Protein AF-A0A852DR73-F1 (afdb_monomer_lite)

InterPro domains:
  IPR011598 Myc-type, basic helix-loop-helix (bHLH) domain [PF00010] (10-60)
  IPR011598 Myc-type, basic helix-loop-helix (bHLH) domain [PS50888] (8-62)
  IPR011598 Myc-type, basic helix-loop-helix (bHLH) domain [SM00353] (14-68)
  IPR036638 Helix-loop-helix DNA-binding domain superfamily [G3DSA:4.10.280.10] (1-69)
  IPR036638 Helix-loop-helix DNA-binding domain superfamily [SSF47459] (7-83)
  IPR050359 Basic helix-loop-helix transcription factors [PTHR19290] (2-101)

Radius of gyration: 29.98 Å; chains: 1; bounding box: 68×48×81 Å

Secondary structure (DSSP, 8-state):
-HHHHHHHHHHHHHHHHHHHHHHHHHHHHHHHHTSTTTT-TTSPPPPHHHHHHHHHHHHHHHHHHHHHHHHHHHHHHHHHHHHHHTS-HHHHHHHHHHHTT------------------PPP-----S--

Sequence (130 aa):
KKSKEQKALRLNINARERRRMHDLNDALDELRAVIPYAHSPSVRKLSKIATLLLAKNYILMQAQALEEMRRLVAYLNQGQAISAASLPSSAAAAAAAAAALHPALGAYEQAAGYPFSAGLPPATSCPEKC

Organism: Passerina amoena (NCBI:txid142471)

pLDDT: mean 77.51, std 22.44, range [37.0, 98.81]

Foldseek 3Di:
DVVVVVVVVVVVVVVVVVVVVVVVVVVLVVLLVPQPPSPDPPHDHDDSVRSVVSSVVVVVVVVVVVVVVVVVVVVVVVVVVVVLVPPPPVVNVVVVVVVVPDDDDDDPDDPPDDPPDDDDDDDDDDDDDD

Structure (mmCIF, N/CA/C/O backbone):
data_AF-A0A852DR73-F1
#
_entry.id   AF-A0A852DR73-F1
#
loop_
_atom_site.group_PDB
_atom_site.id
_atom_site.type_symbol
_atom_site.label_atom_id
_atom_site.label_alt_id
_atom_site.label_comp_id
_atom_site.label_asym_id
_atom_site.label_entity_id
_atom_site.label_seq_id
_atom_site.pdbx_PDB_ins_code
_atom_site.Cartn_x
_atom_site.Cartn_y
_atom_site.Cartn_z
_atom_site.occupancy
_atom_site.B_iso_or_equiv
_atom_site.auth_seq_id
_atom_site.auth_comp_id
_atom_site.auth_asym_id
_atom_site.auth_atom_id
_atom_site.pdbx_PDB_model_num
ATOM 1 N N . LYS A 1 1 ? 27.893 -12.676 -36.051 1.00 63.28 1 LYS A N 1
ATOM 2 C CA . LYS A 1 1 ? 26.681 -13.322 -35.478 1.00 63.28 1 LYS A CA 1
ATOM 3 C C . LYS A 1 1 ? 26.624 -13.184 -33.952 1.00 63.28 1 LYS A C 1
ATOM 5 O O . LYS A 1 1 ? 25.764 -12.442 -33.499 1.00 63.28 1 LYS A O 1
ATOM 10 N N . LYS A 1 2 ? 27.616 -13.692 -33.199 1.00 70.75 2 LYS A N 1
ATOM 11 C CA . LYS A 1 2 ? 27.737 -13.587 -31.721 1.00 70.75 2 LYS A CA 1
ATOM 12 C C . LYS A 1 2 ? 27.400 -12.217 -31.088 1.00 70.75 2 LYS A C 1
ATOM 14 O O . LYS A 1 2 ? 26.694 -12.151 -30.091 1.00 70.75 2 LYS A O 1
ATOM 19 N N . SER A 1 3 ? 27.854 -11.107 -31.679 1.00 83.69 3 SER A N 1
ATOM 20 C CA . SER A 1 3 ? 27.584 -9.751 -31.152 1.00 83.69 3 SER A CA 1
ATOM 21 C C . SER A 1 3 ? 26.099 -9.335 -31.232 1.00 83.69 3 SER A C 1
ATOM 23 O O . SER A 1 3 ? 25.590 -8.669 -30.330 1.00 83.69 3 SER A O 1
ATOM 25 N N . LYS A 1 4 ? 25.365 -9.773 -32.269 1.00 88.25 4 LYS A N 1
ATOM 26 C CA . LYS A 1 4 ? 23.929 -9.469 -32.425 1.00 88.25 4 LYS A CA 1
ATOM 27 C C . LYS A 1 4 ? 23.085 -10.232 -31.399 1.00 88.25 4 LYS A C 1
ATOM 29 O O . LYS A 1 4 ? 22.189 -9.648 -30.799 1.00 88.25 4 LYS A O 1
ATOM 34 N N . GLU A 1 5 ? 23.427 -11.494 -31.150 1.00 90.44 5 GLU A N 1
ATOM 35 C CA . GLU A 1 5 ? 22.797 -12.336 -30.120 1.00 90.44 5 GLU A CA 1
ATOM 36 C C . GLU A 1 5 ? 23.031 -11.768 -28.713 1.00 90.44 5 GLU A C 1
ATOM 38 O O . GLU A 1 5 ? 22.093 -11.647 -27.929 1.00 90.44 5 GLU A O 1
ATOM 43 N N . GLN A 1 6 ? 24.249 -11.304 -28.414 1.00 93.31 6 GLN A N 1
ATOM 44 C CA . GLN A 1 6 ? 24.554 -10.672 -27.127 1.00 93.31 6 GLN A CA 1
ATOM 45 C C . GLN A 1 6 ? 23.770 -9.366 -26.914 1.00 93.31 6 GLN A C 1
ATOM 47 O O . GLN A 1 6 ? 23.295 -9.095 -25.808 1.00 93.31 6 GLN A O 1
ATOM 52 N N . LYS A 1 7 ? 23.594 -8.557 -27.968 1.00 94.88 7 LYS A N 1
ATOM 53 C CA . LYS A 1 7 ? 22.747 -7.357 -27.918 1.00 94.88 7 LYS A CA 1
ATOM 54 C C . LYS A 1 7 ? 21.279 -7.723 -27.677 1.00 94.88 7 LYS A C 1
ATOM 56 O O . LYS A 1 7 ? 20.641 -7.105 -26.827 1.00 94.88 7 LYS A O 1
ATOM 61 N N . ALA A 1 8 ? 20.760 -8.735 -28.372 1.00 95.25 8 ALA A N 1
ATOM 62 C CA . ALA A 1 8 ? 19.392 -9.216 -28.186 1.00 95.25 8 ALA A CA 1
ATOM 63 C C . ALA A 1 8 ? 19.152 -9.745 -26.762 1.00 95.25 8 ALA A C 1
ATOM 65 O O . ALA A 1 8 ? 18.125 -9.435 -26.159 1.00 95.25 8 ALA A O 1
ATOM 66 N N . LEU A 1 9 ? 20.120 -10.465 -26.187 1.00 97.06 9 LEU A N 1
ATOM 67 C CA . LEU A 1 9 ? 20.059 -10.933 -24.802 1.00 97.06 9 LEU A CA 1
ATOM 68 C C . LEU A 1 9 ? 19.982 -9.761 -23.815 1.00 97.06 9 LEU A C 1
ATOM 70 O O . LEU A 1 9 ? 19.097 -9.730 -22.962 1.00 97.06 9 LEU A O 1
ATOM 74 N N . ARG A 1 10 ? 20.856 -8.755 -23.961 1.00 97.62 10 ARG A N 1
ATOM 75 C CA . ARG A 1 10 ? 20.819 -7.544 -23.122 1.00 97.62 10 ARG A CA 1
ATOM 76 C C . ARG A 1 10 ? 19.468 -6.835 -23.210 1.00 97.62 10 ARG A C 1
ATOM 78 O O . ARG A 1 10 ? 18.945 -6.400 -22.187 1.00 97.62 10 ARG A O 1
ATOM 85 N N . LEU A 1 11 ? 18.894 -6.707 -24.407 1.00 98.06 11 LEU A N 1
ATOM 86 C CA . LEU A 1 11 ? 17.588 -6.067 -24.591 1.00 98.06 11 LEU A CA 1
ATOM 87 C C . LEU A 1 11 ? 16.456 -6.860 -23.926 1.00 98.06 11 LEU A C 1
ATOM 89 O O . LEU A 1 11 ? 15.629 -6.255 -23.247 1.00 98.06 11 LEU A O 1
ATOM 93 N N . ASN A 1 12 ? 16.457 -8.190 -24.049 1.00 97.94 12 ASN A N 1
ATOM 94 C CA . ASN A 1 12 ? 15.481 -9.058 -23.385 1.00 97.94 12 ASN A CA 1
ATOM 95 C C . ASN A 1 12 ? 15.566 -8.966 -21.857 1.00 97.94 12 ASN A C 1
ATOM 97 O O . ASN A 1 12 ? 14.541 -8.820 -21.191 1.00 97.94 12 ASN A O 1
ATOM 101 N N . ILE A 1 13 ? 16.782 -8.967 -21.301 1.00 98.31 13 ILE A N 1
ATOM 102 C CA . ILE A 1 13 ? 16.998 -8.797 -19.858 1.00 98.31 13 ILE A CA 1
ATOM 103 C C . ILE A 1 13 ? 16.445 -7.447 -19.384 1.00 98.31 13 ILE A C 1
ATOM 105 O O . ILE A 1 13 ? 15.687 -7.404 -18.418 1.00 98.31 13 ILE A O 1
ATOM 109 N N . ASN A 1 14 ? 16.754 -6.356 -20.090 1.00 98.62 14 ASN A N 1
ATOM 110 C CA . ASN A 1 14 ? 16.243 -5.025 -19.747 1.00 98.62 14 ASN A CA 1
ATOM 111 C C . ASN A 1 14 ? 14.715 -4.930 -19.863 1.00 98.62 14 ASN A C 1
ATOM 113 O O . ASN A 1 14 ? 14.074 -4.273 -19.046 1.00 98.62 14 ASN A O 1
ATOM 117 N N . ALA A 1 15 ? 14.118 -5.567 -20.873 1.00 98.62 15 ALA A N 1
ATOM 118 C CA . ALA A 1 15 ? 12.666 -5.602 -21.025 1.00 98.62 15 ALA A CA 1
ATOM 119 C C . ALA A 1 15 ? 11.997 -6.348 -19.863 1.00 98.62 15 ALA A C 1
ATOM 121 O O . ALA A 1 15 ? 10.990 -5.882 -19.333 1.00 98.62 15 ALA A O 1
ATOM 122 N N . ARG A 1 16 ? 12.585 -7.467 -19.429 1.00 98.69 16 ARG A N 1
ATOM 123 C CA . ARG A 1 16 ? 12.114 -8.222 -18.266 1.00 98.69 16 ARG A CA 1
ATOM 124 C C . ARG A 1 16 ? 12.224 -7.413 -16.972 1.00 98.69 16 ARG A C 1
ATOM 126 O O . ARG A 1 16 ? 11.265 -7.398 -16.210 1.00 98.69 16 ARG A O 1
ATOM 133 N N . GLU A 1 17 ? 13.333 -6.711 -16.747 1.00 98.69 17 GLU A N 1
ATOM 134 C CA . GLU A 1 17 ? 13.485 -5.893 -15.535 1.00 98.69 17 GLU A CA 1
ATOM 135 C C . GLU A 1 17 ? 12.524 -4.703 -15.516 1.00 98.69 17 GLU A C 1
ATOM 137 O O . GLU A 1 17 ? 11.973 -4.378 -14.468 1.00 98.69 17 GLU A O 1
ATOM 142 N N . ARG A 1 18 ? 12.243 -4.092 -16.676 1.00 98.81 18 ARG A N 1
ATOM 143 C CA . ARG A 1 18 ? 11.199 -3.063 -16.768 1.00 98.81 18 ARG A CA 1
ATOM 144 C C . ARG A 1 18 ? 9.839 -3.599 -16.341 1.00 98.81 18 ARG A C 1
ATOM 146 O O . ARG A 1 18 ? 9.193 -2.948 -15.534 1.00 98.81 18 ARG A O 1
ATOM 153 N N . ARG A 1 19 ? 9.434 -4.777 -16.832 1.00 98.69 19 ARG A N 1
ATOM 154 C CA . ARG A 1 19 ? 8.169 -5.413 -16.418 1.00 98.69 19 ARG A CA 1
ATOM 155 C C . ARG A 1 19 ? 8.124 -5.638 -14.908 1.00 98.69 19 ARG A C 1
ATOM 157 O O . ARG A 1 19 ? 7.238 -5.109 -14.258 1.00 98.69 19 ARG A O 1
ATOM 164 N N . ARG A 1 20 ? 9.161 -6.262 -14.340 1.00 98.75 20 ARG A N 1
ATOM 165 C CA . ARG A 1 20 ? 9.283 -6.455 -12.885 1.00 98.75 20 ARG A CA 1
ATOM 166 C C . ARG A 1 20 ? 9.154 -5.141 -12.102 1.00 98.75 20 ARG A C 1
ATOM 168 O O . ARG A 1 20 ? 8.523 -5.101 -11.050 1.00 98.75 20 ARG A O 1
ATOM 175 N N . MET A 1 21 ? 9.780 -4.070 -12.591 1.00 98.75 21 MET A N 1
ATOM 176 C CA . MET A 1 21 ? 9.702 -2.755 -11.955 1.00 98.75 21 MET A CA 1
ATOM 177 C C . MET A 1 21 ? 8.327 -2.095 -12.094 1.00 98.75 21 MET A C 1
ATOM 179 O O . MET A 1 21 ? 7.955 -1.345 -11.194 1.00 98.75 21 MET A O 1
ATOM 183 N N . HIS A 1 22 ? 7.591 -2.347 -13.181 1.00 98.69 22 HIS A N 1
ATOM 184 C CA . HIS A 1 22 ? 6.198 -1.921 -13.321 1.00 98.69 22 HIS A CA 1
ATOM 185 C C . HIS A 1 22 ? 5.314 -2.638 -12.300 1.00 98.69 22 HIS A C 1
ATOM 187 O O . HIS A 1 22 ? 4.721 -1.946 -11.482 1.00 98.69 22 HIS A O 1
ATOM 193 N N . ASP A 1 23 ? 5.380 -3.971 -12.220 1.00 98.62 23 ASP A N 1
ATOM 194 C CA . ASP A 1 23 ? 4.603 -4.762 -11.251 1.00 98.62 23 ASP A CA 1
ATOM 195 C C . ASP A 1 23 ? 4.846 -4.290 -9.804 1.00 98.62 23 ASP A C 1
ATOM 197 O O . ASP A 1 23 ? 3.925 -4.124 -9.007 1.00 98.62 23 ASP A O 1
ATOM 201 N N . LEU A 1 24 ? 6.108 -3.999 -9.459 1.00 98.62 24 LEU A N 1
ATOM 202 C CA . LEU A 1 24 ? 6.467 -3.454 -8.148 1.00 98.62 24 LEU A CA 1
ATOM 203 C C . LEU A 1 24 ? 5.868 -2.062 -7.897 1.00 98.62 24 LEU A C 1
ATOM 205 O O . LEU A 1 24 ? 5.492 -1.739 -6.769 1.00 98.62 24 LEU A O 1
ATOM 209 N N . ASN A 1 25 ? 5.862 -1.196 -8.910 1.00 98.44 25 ASN A N 1
ATOM 210 C CA . ASN A 1 25 ? 5.312 0.148 -8.766 1.00 98.44 25 ASN A CA 1
ATOM 211 C C . ASN A 1 25 ? 3.781 0.112 -8.672 1.00 98.44 25 ASN A C 1
ATOM 213 O O . ASN A 1 25 ? 3.239 0.888 -7.887 1.00 98.44 25 ASN A O 1
ATOM 217 N N . ASP A 1 26 ? 3.130 -0.802 -9.391 1.00 98.44 26 ASP A N 1
ATOM 218 C CA . ASP A 1 26 ? 1.683 -1.014 -9.343 1.00 98.44 26 ASP A CA 1
ATOM 219 C C . ASP A 1 26 ? 1.265 -1.495 -7.947 1.00 98.44 26 ASP A C 1
ATOM 221 O O . ASP A 1 26 ? 0.433 -0.859 -7.304 1.00 98.44 26 ASP A O 1
ATOM 225 N N . ALA A 1 27 ? 1.961 -2.490 -7.383 1.00 98.50 27 ALA A N 1
ATOM 226 C CA . ALA A 1 27 ? 1.741 -2.927 -6.000 1.00 98.50 27 ALA A CA 1
ATOM 227 C C . ALA A 1 27 ? 1.966 -1.800 -4.969 1.00 98.50 27 ALA A C 1
ATOM 229 O O . ALA A 1 27 ? 1.286 -1.716 -3.945 1.00 98.50 27 ALA A O 1
ATOM 230 N N . LEU A 1 28 ? 2.922 -0.897 -5.219 1.00 98.50 28 LEU A N 1
ATOM 231 C CA . LEU A 1 28 ? 3.142 0.261 -4.350 1.00 98.50 28 LEU A CA 1
ATOM 232 C C . LEU A 1 28 ? 2.011 1.296 -4.473 1.00 98.50 28 LEU A C 1
ATOM 234 O O . LEU A 1 28 ? 1.719 1.987 -3.499 1.00 98.50 28 LEU A O 1
ATOM 238 N N . ASP A 1 29 ? 1.400 1.439 -5.648 1.00 97.06 29 ASP A N 1
ATOM 239 C CA . ASP A 1 29 ? 0.229 2.292 -5.859 1.00 97.06 29 ASP A CA 1
ATOM 240 C C . ASP A 1 29 ? -1.038 1.692 -5.232 1.00 97.06 29 ASP A C 1
ATOM 242 O O . ASP A 1 29 ? -1.787 2.425 -4.586 1.00 97.06 29 ASP A O 1
ATOM 246 N N . GLU A 1 30 ? -1.214 0.371 -5.279 1.00 97.75 30 GLU A N 1
ATOM 247 C CA . GLU A 1 30 ? -2.233 -0.334 -4.489 1.00 97.75 30 GLU A CA 1
ATOM 248 C C . GLU A 1 30 ? -2.023 -0.127 -2.983 1.00 97.75 30 GLU A C 1
ATOM 250 O O . GLU A 1 30 ? -2.967 0.174 -2.253 1.00 97.75 30 GLU A O 1
ATOM 255 N N . LEU A 1 31 ? -0.775 -0.186 -2.503 1.00 98.19 31 LEU A N 1
ATOM 256 C CA . LEU A 1 31 ? -0.477 0.141 -1.109 1.00 98.19 31 LEU A CA 1
ATOM 257 C C . LEU A 1 31 ? -0.830 1.595 -0.783 1.00 98.19 31 LEU A C 1
ATOM 259 O O . LEU A 1 31 ? -1.357 1.864 0.294 1.00 98.19 31 LEU A O 1
ATOM 263 N N . ARG A 1 32 ? -0.567 2.546 -1.692 1.00 97.38 32 ARG A N 1
ATOM 264 C CA . ARG A 1 32 ? -1.017 3.929 -1.490 1.00 97.38 32 ARG A CA 1
ATOM 265 C C . ARG A 1 32 ? -2.525 3.953 -1.315 1.00 97.38 32 ARG A C 1
ATOM 267 O O . ARG A 1 32 ? -2.946 4.603 -0.367 1.00 97.38 32 ARG A O 1
ATOM 274 N N . ALA A 1 33 ? -3.294 3.252 -2.161 1.00 95.62 33 ALA A N 1
ATOM 275 C CA . ALA A 1 33 ? -4.769 3.227 -2.189 1.00 95.62 33 ALA A CA 1
ATOM 276 C C . ALA A 1 33 ? -5.415 3.000 -0.809 1.00 95.62 33 ALA A C 1
ATOM 278 O O . ALA A 1 33 ? -6.459 3.573 -0.510 1.00 95.62 33 ALA A O 1
ATOM 279 N N . VAL A 1 34 ? -4.756 2.232 0.060 1.00 96.38 34 VAL A N 1
ATOM 280 C CA . VAL A 1 34 ? -5.261 1.896 1.400 1.00 96.38 34 VAL A CA 1
ATOM 281 C C . VAL A 1 34 ? -4.730 2.794 2.524 1.00 96.38 34 VAL A C 1
ATOM 283 O O . VAL A 1 34 ? -5.166 2.663 3.665 1.00 96.38 34 VAL A O 1
ATOM 286 N N . ILE A 1 35 ? -3.796 3.709 2.245 1.00 96.44 35 ILE A N 1
ATOM 287 C CA . ILE A 1 35 ? -3.279 4.652 3.246 1.00 96.44 35 ILE A CA 1
ATOM 288 C C . ILE A 1 35 ? -4.303 5.778 3.476 1.00 96.44 35 ILE A C 1
ATOM 290 O O . ILE A 1 35 ? -4.674 6.472 2.521 1.00 96.44 35 ILE A O 1
ATOM 294 N N . PRO A 1 36 ? -4.719 6.031 4.733 1.00 93.62 36 PRO A N 1
ATOM 295 C CA . PRO A 1 36 ? -5.636 7.118 5.056 1.00 93.62 36 PRO A CA 1
ATOM 296 C C . PRO A 1 36 ? -5.121 8.479 4.583 1.00 93.62 36 PRO A C 1
ATOM 298 O O . PRO A 1 36 ? -3.935 8.784 4.702 1.00 93.62 36 PRO A O 1
ATOM 301 N N . TYR A 1 37 ? -6.031 9.311 4.072 1.00 87.06 37 TYR A N 1
ATOM 302 C CA . TYR A 1 37 ? -5.774 10.691 3.627 1.00 87.06 37 TYR A CA 1
ATOM 303 C C . TYR A 1 37 ? -4.779 10.852 2.460 1.00 87.06 37 TYR A C 1
ATOM 305 O O . TYR A 1 37 ? -4.512 11.976 2.038 1.00 87.06 37 TYR A O 1
ATOM 313 N N . ALA A 1 38 ? -4.272 9.757 1.885 1.00 87.06 38 ALA A N 1
ATOM 314 C CA . ALA A 1 38 ? -3.317 9.802 0.779 1.00 87.06 38 ALA A CA 1
ATOM 315 C C . ALA A 1 38 ? -3.953 10.084 -0.602 1.00 87.06 38 ALA A C 1
ATOM 317 O O . ALA A 1 38 ? -3.218 10.395 -1.537 1.00 87.06 38 ALA A O 1
ATOM 318 N N . HIS A 1 39 ? -5.288 10.012 -0.727 1.00 86.56 39 HIS A N 1
ATOM 319 C CA . HIS A 1 39 ? -6.030 10.100 -2.010 1.00 86.56 39 HIS A CA 1
ATOM 320 C C . HIS A 1 39 ? -6.854 11.365 -2.190 1.00 86.56 39 HIS A C 1
ATOM 322 O O . HIS A 1 39 ? -7.736 11.412 -3.045 1.00 86.56 39 HIS A O 1
ATOM 328 N N . SER A 1 40 ? -6.610 12.395 -1.381 1.00 86.12 40 SER A N 1
ATOM 329 C CA . SER A 1 40 ? -7.306 13.659 -1.600 1.00 86.12 40 SER A CA 1
ATOM 330 C C . SER A 1 40 ? -6.902 14.232 -2.968 1.00 86.12 40 SER A C 1
ATOM 332 O O . SER A 1 40 ? -5.703 14.305 -3.245 1.00 86.12 40 SER A O 1
ATOM 334 N N . PRO A 1 41 ? -7.849 14.701 -3.803 1.00 83.88 41 PRO A N 1
ATOM 335 C CA . PRO A 1 41 ? -7.549 15.318 -5.100 1.00 83.88 41 PRO A CA 1
ATOM 336 C C . PRO A 1 41 ? -6.575 16.505 -5.020 1.00 83.88 41 PRO A C 1
ATOM 338 O O . PRO A 1 41 ? -5.935 16.858 -6.006 1.00 83.88 41 PRO A O 1
ATOM 341 N N . SER A 1 42 ? -6.457 17.124 -3.842 1.00 88.19 42 SER A N 1
ATOM 342 C CA . SER A 1 42 ? -5.533 18.224 -3.547 1.00 88.19 42 SER A CA 1
ATOM 343 C C . SER A 1 42 ? -4.147 17.780 -3.058 1.00 88.19 42 SER A C 1
ATOM 345 O O . SER A 1 42 ? -3.249 18.612 -2.929 1.00 88.19 42 SER A O 1
ATOM 347 N N . VAL A 1 43 ? -3.953 16.493 -2.759 1.00 88.69 43 VAL A N 1
ATOM 348 C CA . VAL A 1 43 ? -2.726 15.958 -2.160 1.00 88.69 43 VAL A CA 1
ATOM 349 C C . VAL A 1 43 ? -1.840 15.340 -3.237 1.00 88.69 43 VAL A C 1
ATOM 351 O O . VAL A 1 43 ? -2.270 14.574 -4.096 1.00 88.69 43 VAL A O 1
ATOM 354 N N . ARG A 1 44 ? -0.550 15.679 -3.192 1.00 93.25 44 ARG A N 1
ATOM 355 C CA . ARG A 1 44 ? 0.456 15.144 -4.115 1.00 93.25 44 ARG A CA 1
ATOM 356 C C . ARG A 1 44 ? 0.716 13.658 -3.840 1.00 93.25 44 ARG A C 1
ATOM 358 O O . ARG A 1 44 ? 0.814 13.245 -2.687 1.00 93.25 44 ARG A O 1
ATOM 365 N N . LYS A 1 45 ? 0.976 12.884 -4.904 1.00 93.44 45 LYS A N 1
ATOM 366 C CA . LYS A 1 45 ? 1.442 11.488 -4.815 1.00 93.44 45 LYS A CA 1
ATOM 367 C C . LYS A 1 45 ? 2.645 11.352 -3.871 1.00 93.44 45 LYS A C 1
ATOM 369 O O . LYS A 1 45 ? 3.676 12.006 -4.051 1.00 93.44 45 LYS A O 1
ATOM 374 N N . LEU A 1 46 ? 2.520 10.458 -2.892 1.00 95.50 46 LEU A N 1
ATOM 375 C CA . LEU A 1 46 ? 3.560 10.180 -1.902 1.00 95.50 46 LEU A CA 1
ATOM 376 C C . LEU A 1 46 ? 4.795 9.516 -2.532 1.00 95.50 46 LEU A C 1
ATOM 378 O O . LEU A 1 46 ? 4.683 8.631 -3.387 1.00 95.50 46 LEU A O 1
ATOM 382 N N . SER A 1 47 ? 5.986 9.871 -2.041 1.00 97.50 47 SER A N 1
ATOM 383 C CA . SER A 1 47 ? 7.237 9.190 -2.407 1.00 97.50 47 SER A CA 1
ATOM 384 C C . SER A 1 47 ? 7.235 7.722 -1.953 1.00 97.50 47 SER A C 1
ATOM 386 O O . SER A 1 47 ? 6.411 7.316 -1.127 1.00 97.50 47 SER A O 1
ATOM 388 N N . LYS A 1 48 ? 8.157 6.899 -2.480 1.00 98.25 48 LYS A N 1
ATOM 389 C CA . LYS A 1 48 ? 8.255 5.478 -2.093 1.00 98.25 48 LYS A CA 1
ATOM 390 C C . LYS A 1 48 ? 8.491 5.319 -0.589 1.00 98.25 48 LYS A C 1
ATOM 392 O O . LYS A 1 48 ? 7.772 4.575 0.065 1.00 98.25 48 LYS A O 1
ATOM 397 N N . ILE A 1 49 ? 9.437 6.080 -0.036 1.00 98.38 49 ILE A N 1
ATOM 398 C CA . ILE A 1 49 ? 9.756 6.029 1.395 1.00 98.38 49 ILE A CA 1
ATOM 399 C C . ILE A 1 49 ? 8.603 6.538 2.264 1.00 98.38 49 ILE A C 1
ATOM 401 O O . ILE A 1 49 ? 8.267 5.898 3.254 1.00 98.38 49 ILE A O 1
ATOM 405 N N . ALA A 1 50 ? 7.942 7.631 1.866 1.00 97.31 50 ALA A N 1
ATOM 406 C CA . ALA A 1 50 ? 6.799 8.157 2.609 1.00 97.31 50 ALA A CA 1
ATOM 407 C C . ALA A 1 50 ? 5.645 7.145 2.650 1.00 97.31 50 ALA A C 1
ATOM 409 O O . ALA A 1 50 ? 5.071 6.918 3.708 1.00 97.31 50 ALA A O 1
ATOM 410 N N . THR A 1 51 ? 5.366 6.484 1.522 1.00 98.06 51 THR A N 1
ATOM 411 C CA . THR A 1 51 ? 4.335 5.435 1.429 1.00 98.06 51 THR A CA 1
ATOM 412 C C . THR A 1 51 ? 4.617 4.303 2.419 1.00 98.06 51 THR A C 1
ATOM 414 O O . THR A 1 51 ? 3.741 3.935 3.194 1.00 98.06 51 THR A O 1
ATOM 417 N N . LEU A 1 52 ? 5.853 3.791 2.454 1.00 98.56 52 LEU A N 1
ATOM 418 C CA . LEU A 1 52 ? 6.231 2.696 3.355 1.00 98.56 52 LEU A CA 1
ATOM 419 C C . LEU A 1 52 ? 6.174 3.099 4.837 1.00 98.56 52 LEU A C 1
ATOM 421 O O . LEU A 1 52 ? 5.729 2.313 5.672 1.00 98.56 52 LEU A O 1
ATOM 425 N N . LEU A 1 53 ? 6.590 4.325 5.169 1.00 98.31 53 LEU A N 1
ATOM 426 C CA . LEU A 1 53 ? 6.521 4.838 6.540 1.00 98.31 53 LEU A CA 1
ATOM 427 C C . LEU A 1 53 ? 5.073 4.996 7.016 1.00 98.31 53 LEU A C 1
ATOM 429 O O . LEU A 1 53 ? 4.742 4.549 8.114 1.00 98.31 53 LEU A O 1
ATOM 433 N N . LEU A 1 54 ? 4.206 5.588 6.190 1.00 97.62 54 LEU A N 1
ATOM 434 C CA . LEU A 1 54 ? 2.791 5.745 6.523 1.00 97.62 54 LEU A CA 1
ATOM 435 C C . LEU A 1 54 ? 2.096 4.387 6.641 1.00 97.62 54 LEU A C 1
ATOM 437 O O . LEU A 1 54 ? 1.353 4.184 7.595 1.00 97.62 54 LEU A O 1
ATOM 441 N N . ALA A 1 55 ? 2.384 3.443 5.742 1.00 98.50 55 ALA A N 1
ATOM 442 C CA . ALA A 1 55 ? 1.838 2.090 5.813 1.00 98.50 55 ALA A CA 1
ATOM 443 C C . ALA A 1 55 ? 2.217 1.383 7.125 1.00 98.50 55 ALA A C 1
ATOM 445 O O . ALA A 1 55 ? 1.345 0.853 7.812 1.00 98.50 55 ALA A O 1
ATOM 446 N N . LYS A 1 56 ? 3.499 1.431 7.522 1.00 98.44 56 LYS A N 1
ATOM 447 C CA . LYS A 1 56 ? 3.957 0.872 8.805 1.00 98.44 56 LYS A CA 1
ATOM 448 C C . LYS A 1 56 ? 3.191 1.486 9.978 1.00 98.44 56 LYS A C 1
ATOM 450 O O . LYS A 1 56 ? 2.685 0.761 10.831 1.00 98.44 56 LYS A O 1
ATOM 455 N N . ASN A 1 57 ? 3.114 2.814 10.025 1.00 98.19 57 ASN A N 1
ATOM 456 C CA . ASN A 1 57 ? 2.444 3.516 11.118 1.00 98.19 57 ASN A CA 1
ATOM 457 C C . ASN A 1 57 ? 0.945 3.207 11.150 1.00 98.19 57 ASN A C 1
ATOM 459 O O . ASN A 1 57 ? 0.381 3.030 12.226 1.00 98.19 57 ASN A O 1
ATOM 463 N N . TYR A 1 58 ? 0.314 3.080 9.983 1.00 98.38 58 TYR A N 1
ATOM 464 C CA . TYR A 1 58 ? -1.096 2.741 9.882 1.00 98.38 58 TYR A CA 1
ATOM 465 C C . TYR A 1 58 ? -1.393 1.335 10.417 1.00 98.38 58 TYR A C 1
ATOM 467 O O . TYR A 1 58 ? -2.354 1.165 11.164 1.00 98.38 58 TYR A O 1
ATOM 475 N N . ILE A 1 59 ? -0.544 0.344 10.118 1.00 98.50 59 ILE A N 1
ATOM 476 C CA . ILE A 1 59 ? -0.661 -1.007 10.693 1.00 98.50 59 ILE A CA 1
ATOM 477 C C . ILE A 1 59 ? -0.572 -0.955 12.225 1.00 98.50 59 ILE A C 1
ATOM 479 O O . ILE A 1 59 ? -1.410 -1.543 12.906 1.00 98.50 59 ILE A O 1
ATOM 483 N N . LEU A 1 60 ? 0.407 -0.228 12.775 1.00 98.56 60 LEU A N 1
ATOM 484 C CA . LEU A 1 60 ? 0.583 -0.106 14.228 1.00 98.56 60 LEU A CA 1
ATOM 485 C C . LEU A 1 60 ? -0.621 0.560 14.901 1.00 98.56 60 LEU A C 1
ATOM 487 O O . LEU A 1 60 ? -1.119 0.055 15.904 1.00 98.56 60 LEU A O 1
ATOM 491 N N . MET 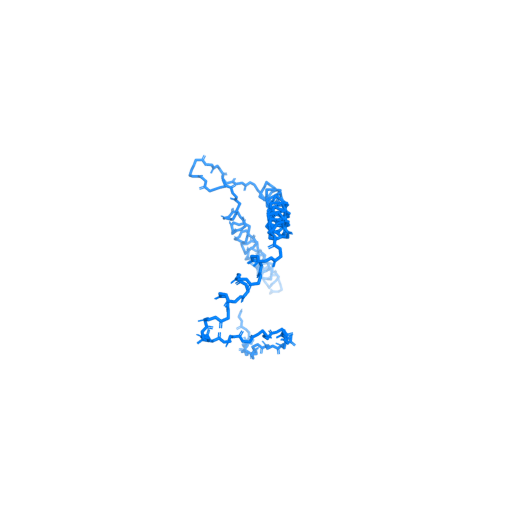A 1 61 ? -1.115 1.654 14.323 1.00 98.38 61 MET A N 1
ATOM 492 C CA . MET A 1 61 ? -2.284 2.369 14.827 1.00 98.38 61 MET A CA 1
ATOM 493 C C . MET A 1 61 ? -3.533 1.478 14.817 1.00 98.38 61 MET A C 1
ATOM 495 O O . MET A 1 61 ? -4.268 1.444 15.799 1.00 98.38 61 MET A O 1
ATOM 499 N N . GLN A 1 62 ? -3.767 0.720 13.740 1.00 98.31 62 GLN A N 1
ATOM 500 C CA . GLN A 1 62 ? -4.896 -0.214 13.684 1.00 98.31 62 GLN A CA 1
ATOM 501 C C . GLN A 1 62 ? -4.770 -1.331 14.724 1.00 98.31 62 GLN A C 1
ATOM 503 O O . GLN A 1 62 ? -5.757 -1.673 15.371 1.00 98.31 62 GLN A O 1
ATOM 508 N N . ALA A 1 63 ? -3.568 -1.876 14.928 1.00 98.44 63 ALA A N 1
ATOM 509 C CA . ALA A 1 63 ? -3.336 -2.890 15.953 1.00 98.44 63 ALA A CA 1
ATOM 510 C C . ALA A 1 63 ? -3.636 -2.358 17.367 1.00 98.44 63 ALA A C 1
ATOM 512 O O . ALA A 1 63 ? -4.299 -3.042 18.145 1.00 98.44 63 ALA A O 1
ATOM 513 N N . GLN A 1 64 ? -3.208 -1.129 17.676 1.00 98.44 64 GLN A N 1
ATOM 514 C CA . GLN A 1 64 ? -3.506 -0.462 18.948 1.00 98.44 64 GLN A CA 1
ATOM 515 C C . GLN A 1 64 ? -5.007 -0.215 19.124 1.00 98.44 64 GLN A C 1
ATOM 517 O O . GLN A 1 64 ? -5.565 -0.582 20.154 1.00 98.44 64 GLN A O 1
ATOM 522 N N . ALA A 1 65 ? -5.680 0.313 18.098 1.00 98.12 65 ALA A N 1
ATOM 523 C CA . ALA A 1 65 ? -7.121 0.553 18.136 1.00 98.12 65 ALA A CA 1
ATOM 524 C C . ALA A 1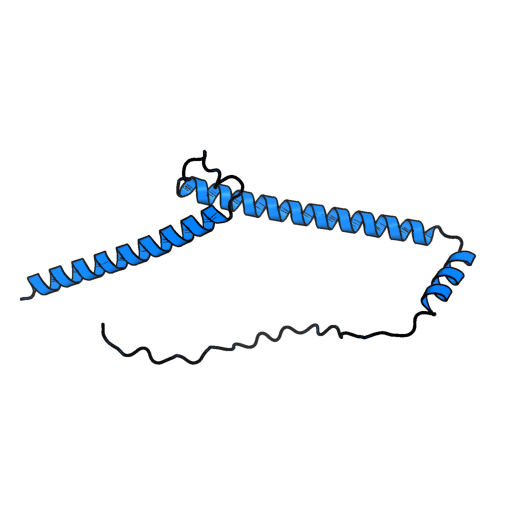 65 ? -7.920 -0.742 18.376 1.00 98.12 65 ALA A C 1
ATOM 526 O O . ALA A 1 65 ? -8.879 -0.756 19.147 1.00 98.12 65 ALA A O 1
ATOM 527 N N . LEU A 1 66 ? -7.513 -1.854 17.751 1.00 98.56 66 LEU A N 1
ATOM 528 C CA . LEU A 1 66 ? -8.125 -3.165 17.986 1.00 98.56 66 LEU A CA 1
ATOM 529 C C . LEU A 1 66 ? -7.930 -3.651 19.426 1.00 98.56 66 LEU A C 1
ATOM 531 O O . LEU A 1 66 ? -8.851 -4.231 19.999 1.00 98.56 66 LEU A O 1
ATOM 535 N N . GLU A 1 67 ? -6.758 -3.427 20.017 1.00 98.25 67 GLU A N 1
ATOM 536 C CA . GLU A 1 67 ? -6.488 -3.807 21.405 1.00 98.25 67 GLU A CA 1
ATOM 537 C C . GLU A 1 67 ? -7.312 -2.979 22.400 1.00 98.25 67 GLU A C 1
ATOM 539 O O . GLU A 1 67 ? -7.930 -3.525 23.316 1.00 98.25 67 GLU A O 1
ATOM 544 N N . GLU A 1 68 ? -7.410 -1.669 22.178 1.00 98.06 68 GLU A N 1
ATOM 545 C CA . GLU A 1 68 ? -8.255 -0.782 22.980 1.00 98.06 68 GLU A CA 1
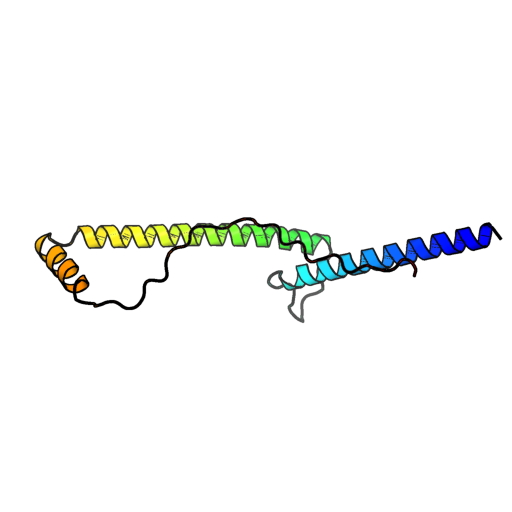ATOM 546 C C . GLU A 1 68 ? -9.730 -1.188 22.906 1.00 98.06 68 GLU A C 1
ATOM 548 O O . GLU A 1 68 ? -10.391 -1.302 23.941 1.00 98.06 68 GLU A O 1
ATOM 553 N N . MET A 1 69 ? -10.239 -1.497 21.709 1.00 98.12 69 MET A N 1
ATOM 554 C CA . MET A 1 69 ? -11.609 -1.989 21.537 1.00 98.12 69 MET A CA 1
ATOM 555 C C . MET A 1 69 ? -11.849 -3.304 22.291 1.00 98.12 69 MET A C 1
ATOM 557 O O . MET A 1 69 ? -12.867 -3.433 22.972 1.00 98.12 69 MET A O 1
ATOM 561 N N . ARG A 1 70 ? -10.910 -4.262 22.245 1.00 96.94 70 ARG A N 1
ATOM 562 C CA . ARG A 1 70 ? -11.013 -5.512 23.025 1.00 96.94 70 ARG A CA 1
ATOM 563 C C . ARG A 1 70 ? -11.065 -5.243 24.527 1.00 96.94 70 ARG A C 1
ATOM 565 O O . ARG A 1 70 ? -11.895 -5.831 25.222 1.00 96.94 70 ARG A O 1
ATOM 572 N N . ARG A 1 71 ? -10.22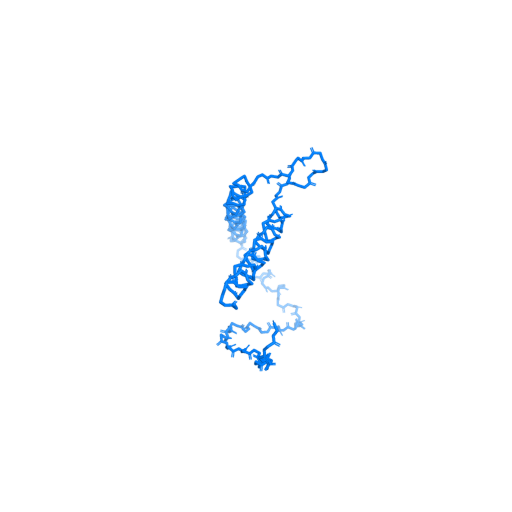7 -4.330 25.026 1.00 96.81 71 ARG A N 1
ATOM 573 C CA . ARG A 1 71 ? -10.211 -3.938 26.441 1.00 96.81 71 ARG A CA 1
ATOM 574 C C . ARG A 1 71 ? -11.526 -3.284 26.872 1.00 96.81 71 ARG A C 1
ATOM 576 O O . ARG A 1 71 ? -12.036 -3.607 27.943 1.00 96.81 71 ARG A O 1
ATOM 583 N N . LEU A 1 72 ? -12.086 -2.398 26.048 1.00 96.19 72 LEU A N 1
ATOM 584 C CA . LEU A 1 72 ? -13.372 -1.747 26.320 1.00 96.19 72 LEU A CA 1
ATOM 585 C C . LEU A 1 72 ? -14.520 -2.761 26.373 1.00 96.19 72 LEU A C 1
ATOM 587 O O . LEU A 1 72 ? -15.319 -2.726 27.307 1.00 96.19 72 LEU A O 1
ATOM 591 N N . VAL A 1 73 ? -14.570 -3.709 25.433 1.00 95.69 73 VAL A N 1
ATOM 592 C CA . VAL A 1 73 ? -15.569 -4.791 25.442 1.00 95.69 73 VAL A CA 1
ATOM 593 C C . VAL A 1 73 ? -15.450 -5.646 26.707 1.00 95.69 73 VAL A C 1
ATOM 595 O O . VAL A 1 73 ? -16.456 -5.928 27.355 1.00 95.69 73 VAL A O 1
ATOM 598 N N . ALA A 1 74 ? -14.231 -6.014 27.113 1.00 94.69 74 ALA A N 1
ATOM 599 C CA . ALA A 1 74 ? -14.013 -6.776 28.342 1.00 94.69 74 ALA A CA 1
ATOM 600 C C . ALA A 1 74 ? -14.494 -6.022 29.595 1.00 94.69 74 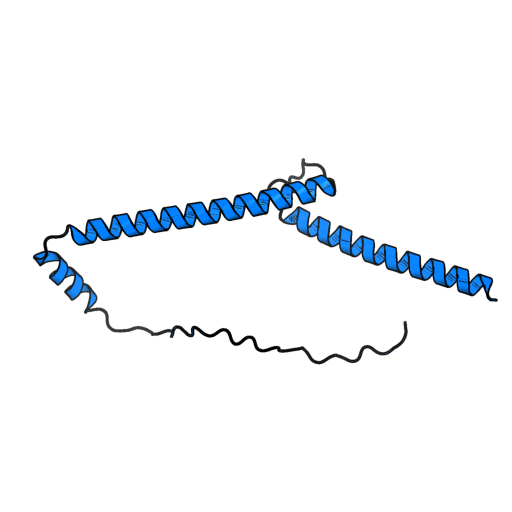ALA A C 1
ATOM 602 O O . ALA A 1 74 ? -15.114 -6.623 30.474 1.00 94.69 74 ALA A O 1
ATOM 603 N N . TYR A 1 75 ? -14.253 -4.709 29.660 1.00 94.31 75 TYR A N 1
ATOM 604 C CA . TYR A 1 75 ? -14.717 -3.864 30.760 1.00 94.31 75 TYR A CA 1
ATOM 605 C C . TYR A 1 75 ? -16.250 -3.801 30.838 1.00 94.31 75 TYR A C 1
ATOM 607 O O . TYR A 1 75 ? -16.820 -3.974 31.915 1.00 94.31 75 TYR A O 1
ATOM 615 N N . LEU A 1 76 ? -16.928 -3.624 29.700 1.00 94.00 76 LEU A N 1
ATOM 616 C CA . LEU A 1 76 ? -18.393 -3.607 29.640 1.00 94.00 76 LEU A CA 1
ATOM 617 C C . LEU A 1 76 ? -19.002 -4.953 30.063 1.00 94.00 76 LEU A C 1
ATOM 619 O O . LEU A 1 76 ? -19.947 -4.978 30.851 1.00 94.00 76 LEU A O 1
ATOM 623 N N . ASN A 1 77 ? -18.420 -6.068 29.613 1.00 90.50 77 ASN A N 1
ATOM 624 C CA . ASN A 1 77 ? -18.879 -7.409 29.982 1.00 90.50 77 ASN A CA 1
ATOM 625 C C . ASN A 1 77 ? -18.705 -7.689 31.486 1.00 90.50 77 ASN A C 1
ATOM 627 O O . ASN A 1 77 ? -19.575 -8.301 32.105 1.00 90.50 77 ASN A O 1
ATOM 631 N N . GLN A 1 78 ? -17.614 -7.213 32.099 1.00 86.19 78 GLN A N 1
ATOM 632 C CA . GLN A 1 78 ? -17.429 -7.309 33.552 1.00 86.19 78 GLN A CA 1
ATOM 633 C C . GLN A 1 78 ? -18.445 -6.452 34.315 1.00 86.19 78 GLN A C 1
ATOM 635 O O . GLN A 1 78 ? -19.041 -6.939 35.272 1.00 86.19 78 GLN A O 1
ATOM 640 N N . GLY A 1 79 ? -18.698 -5.213 33.880 1.00 74.81 79 GLY A N 1
ATOM 641 C CA . GLY A 1 79 ? -19.718 -4.349 34.486 1.00 74.81 79 GLY A CA 1
ATOM 642 C C . GLY A 1 79 ? -21.113 -4.985 34.482 1.00 74.81 79 GLY A C 1
ATOM 643 O O . GLY A 1 79 ? -21.809 -4.957 35.496 1.00 74.81 79 GLY A O 1
ATOM 644 N N . GLN A 1 80 ? -21.491 -5.642 33.381 1.00 68.56 80 GLN A N 1
ATOM 645 C CA . GLN A 1 80 ? -22.762 -6.368 33.279 1.00 68.56 80 GLN A CA 1
ATOM 646 C C . GLN A 1 80 ? -22.832 -7.599 34.199 1.00 68.56 80 GLN A C 1
ATOM 648 O O . GLN A 1 80 ? -23.882 -7.856 34.790 1.00 68.56 80 GLN A O 1
ATOM 653 N N . ALA A 1 81 ? -21.728 -8.330 34.386 1.00 61.00 81 ALA A N 1
ATOM 654 C CA . ALA A 1 81 ? -21.685 -9.475 35.300 1.00 61.00 81 ALA A CA 1
ATOM 655 C C . ALA A 1 81 ? -21.890 -9.064 36.773 1.00 61.00 81 ALA A C 1
ATOM 657 O O . ALA A 1 81 ? -22.569 -9.761 37.527 1.00 61.00 81 ALA A O 1
ATOM 658 N N . ILE A 1 82 ? -21.357 -7.907 37.183 1.00 60.22 82 ILE A N 1
ATOM 659 C CA . ILE A 1 82 ? -21.495 -7.390 38.556 1.00 60.22 82 ILE A CA 1
ATOM 660 C C . ILE A 1 82 ? -22.933 -6.899 38.817 1.00 60.22 82 ILE A C 1
ATOM 662 O O . ILE A 1 82 ? -23.485 -7.134 39.895 1.00 60.22 82 ILE A O 1
ATOM 666 N N . SER A 1 83 ? -23.577 -6.271 37.825 1.00 60.25 83 SER A N 1
ATOM 667 C CA . SER A 1 83 ? -24.992 -5.874 37.912 1.00 60.25 83 SER A CA 1
ATOM 668 C C . SER A 1 83 ? -25.955 -7.068 37.940 1.00 60.25 83 SER A C 1
ATOM 670 O O . SER A 1 83 ? -26.989 -6.996 38.598 1.00 60.25 83 SER A O 1
ATOM 672 N N . ALA A 1 84 ? -25.618 -8.186 37.291 1.00 56.62 84 ALA A N 1
ATOM 673 C CA . ALA A 1 84 ? -26.392 -9.425 37.397 1.00 56.62 84 ALA A CA 1
ATOM 674 C C . ALA A 1 84 ? -26.222 -10.116 38.768 1.00 56.62 84 ALA A C 1
ATOM 676 O O . ALA A 1 84 ? -27.176 -10.687 39.293 1.00 56.62 84 ALA A O 1
ATOM 677 N N . ALA A 1 85 ? -25.034 -10.030 39.379 1.00 57.78 85 ALA A N 1
ATOM 678 C CA . ALA A 1 85 ? -24.732 -10.636 40.682 1.00 57.78 85 ALA A CA 1
ATOM 679 C C . ALA A 1 85 ? -25.310 -9.873 41.894 1.00 57.78 85 ALA A C 1
ATOM 681 O O . ALA A 1 85 ? -25.337 -10.408 43.000 1.00 57.78 85 ALA A O 1
ATOM 682 N N . SER A 1 86 ? -25.764 -8.630 41.703 1.00 57.69 86 SER A N 1
ATOM 683 C CA . SER A 1 86 ? -26.362 -7.781 42.749 1.00 57.69 86 SER A CA 1
ATOM 684 C C . SER A 1 86 ? -27.897 -7.821 42.780 1.00 57.69 86 SER A C 1
ATOM 686 O O . SER A 1 86 ? -28.517 -7.168 43.621 1.00 57.69 86 SER A O 1
ATOM 688 N N . LEU A 1 87 ? -28.525 -8.631 41.922 1.00 53.03 87 LEU A N 1
ATOM 689 C CA . LEU A 1 87 ? -29.943 -8.957 42.044 1.00 53.03 87 LEU A CA 1
ATOM 690 C C . LEU A 1 87 ? -30.151 -9.889 43.253 1.00 53.03 87 LEU A C 1
ATOM 692 O O . LEU A 1 87 ? -29.436 -10.886 43.383 1.00 53.03 87 LEU A O 1
ATOM 696 N N . PRO A 1 88 ? -31.129 -9.617 44.141 1.00 57.59 88 PRO A N 1
ATOM 697 C CA . PRO A 1 88 ? -31.469 -10.543 45.214 1.00 57.59 88 PRO A CA 1
ATOM 698 C C . PRO A 1 88 ? -31.823 -11.912 44.614 1.00 57.59 88 PRO A C 1
ATOM 700 O O . PRO A 1 88 ? -32.542 -11.997 43.619 1.00 57.59 88 PRO A O 1
ATOM 703 N N . SER A 1 89 ? -31.311 -12.984 45.227 1.00 56.78 89 SER A N 1
ATOM 704 C CA . SER A 1 89 ? -31.407 -14.384 44.767 1.00 56.78 89 SER A CA 1
ATOM 705 C C . SER A 1 89 ? -32.835 -14.837 44.390 1.00 56.78 89 SER A C 1
ATOM 707 O O . SER A 1 89 ? -33.020 -15.714 43.548 1.00 56.78 89 SER A O 1
ATOM 709 N N . SER A 1 90 ? -33.870 -14.180 44.926 1.00 53.91 90 SER A N 1
ATOM 710 C CA . SER A 1 90 ? -35.278 -14.418 44.587 1.00 53.91 90 SER A CA 1
ATOM 711 C C . SER A 1 90 ? -35.708 -13.920 43.196 1.00 53.91 90 SER A C 1
ATOM 713 O O . SER A 1 90 ? -36.659 -14.460 42.638 1.00 53.91 90 SER A O 1
ATOM 715 N N . ALA A 1 91 ? -35.019 -12.938 42.603 1.00 52.56 91 ALA A N 1
ATOM 716 C CA . ALA A 1 91 ? -35.305 -12.426 41.256 1.00 52.56 91 ALA A CA 1
ATOM 717 C C . ALA A 1 91 ? -34.487 -13.133 40.157 1.00 52.56 91 ALA A C 1
ATOM 719 O O . ALA A 1 91 ? -34.942 -13.237 39.017 1.00 52.56 91 ALA A O 1
ATOM 720 N N . ALA A 1 92 ? -33.312 -13.678 40.496 1.00 51.41 92 ALA A N 1
ATOM 721 C CA . ALA A 1 92 ? -32.475 -14.435 39.560 1.00 51.41 92 ALA A CA 1
ATOM 722 C C . ALA A 1 92 ? -33.156 -15.739 39.093 1.00 51.41 92 ALA A C 1
ATOM 724 O O . ALA A 1 92 ? -33.081 -16.092 37.916 1.00 51.41 92 ALA A O 1
ATOM 725 N N . ALA A 1 93 ? -33.902 -16.407 39.982 1.00 48.50 93 ALA A N 1
ATOM 726 C CA . ALA A 1 93 ? -34.710 -17.579 39.635 1.00 48.50 93 ALA A CA 1
ATOM 727 C C . ALA A 1 93 ? -35.866 -17.244 38.667 1.00 48.50 93 ALA A C 1
ATOM 729 O O . ALA A 1 93 ? -36.180 -18.044 37.786 1.00 48.50 93 ALA A O 1
ATOM 730 N N . ALA A 1 94 ? -36.461 -16.048 38.772 1.00 48.59 94 ALA A N 1
ATOM 731 C CA . ALA A 1 94 ? -37.523 -15.597 37.869 1.00 48.59 94 ALA A CA 1
ATOM 732 C C . ALA A 1 94 ? -36.992 -15.240 36.466 1.00 48.59 94 ALA A C 1
ATOM 734 O O . ALA A 1 94 ? -37.635 -15.552 35.465 1.00 48.59 94 ALA A O 1
ATOM 735 N N . ALA A 1 95 ? -35.791 -14.654 36.376 1.00 51.12 95 ALA A N 1
ATOM 736 C CA . ALA A 1 95 ? -35.136 -14.370 35.096 1.00 51.12 95 ALA A CA 1
ATOM 737 C C . ALA A 1 95 ? -34.660 -15.651 34.380 1.00 51.12 95 ALA A C 1
ATOM 739 O O . ALA A 1 95 ? -34.810 -15.769 33.164 1.00 51.12 95 ALA A O 1
ATOM 740 N N . ALA A 1 96 ? -34.162 -16.645 35.128 1.00 50.94 96 ALA A N 1
ATOM 741 C CA . ALA A 1 96 ? -33.811 -17.957 34.580 1.00 50.94 96 ALA A CA 1
ATOM 742 C C . ALA A 1 96 ? -35.046 -18.741 34.086 1.00 50.94 96 ALA A C 1
ATOM 744 O O . ALA A 1 96 ? -34.969 -19.427 33.068 1.00 50.94 96 ALA A O 1
ATOM 745 N N . ALA A 1 97 ? -36.201 -18.593 34.749 1.00 47.94 97 ALA A N 1
ATOM 746 C CA . ALA A 1 97 ? -37.463 -19.192 34.307 1.00 47.94 97 ALA A CA 1
ATOM 747 C C . ALA A 1 97 ? -38.027 -18.535 33.031 1.00 47.94 97 ALA A C 1
ATOM 749 O O . ALA A 1 97 ? -38.589 -19.230 32.186 1.00 47.94 97 ALA A O 1
ATOM 750 N N . ALA A 1 98 ? -37.830 -17.224 32.839 1.00 47.41 98 ALA A N 1
ATOM 751 C CA . ALA A 1 98 ? -38.240 -16.532 31.612 1.00 47.41 98 ALA A CA 1
ATOM 752 C C . ALA A 1 98 ? -37.418 -16.965 30.381 1.00 47.41 98 ALA A C 1
ATOM 754 O O . ALA A 1 98 ? -37.950 -17.025 29.274 1.00 47.41 98 ALA A O 1
ATOM 755 N N . ALA A 1 99 ? -36.146 -17.338 30.570 1.00 49.72 99 ALA A N 1
ATOM 756 C CA . ALA A 1 99 ? -35.301 -17.875 29.501 1.00 49.72 99 ALA A CA 1
ATOM 757 C C . ALA A 1 99 ? -35.689 -19.308 29.073 1.00 49.72 99 ALA A C 1
ATOM 759 O O . ALA A 1 99 ? -35.324 -19.737 27.980 1.00 49.72 99 ALA A O 1
ATOM 760 N N . ALA A 1 100 ? -36.454 -20.040 29.893 1.00 45.72 100 ALA A N 1
ATOM 761 C CA . ALA A 1 100 ? -36.876 -21.416 29.618 1.00 45.72 100 ALA A CA 1
ATOM 762 C C . ALA A 1 100 ? -38.135 -21.532 28.729 1.00 45.72 100 ALA A C 1
ATOM 764 O O . ALA A 1 100 ? -38.525 -22.645 28.381 1.00 45.72 100 ALA A O 1
ATOM 765 N N . LEU A 1 101 ? -38.770 -20.414 28.342 1.00 46.75 101 LEU A N 1
ATOM 766 C CA . LEU A 1 101 ? -39.999 -20.408 27.530 1.00 46.75 101 LEU A CA 1
ATOM 767 C C . LEU A 1 101 ? -39.808 -20.056 26.046 1.00 46.75 101 LEU A C 1
ATOM 769 O O . LEU A 1 101 ? -40.802 -19.878 25.347 1.00 46.75 101 LEU A O 1
ATOM 773 N N . HIS A 1 102 ? -38.580 -19.993 25.528 1.00 48.56 102 HIS A N 1
ATOM 774 C CA . HIS A 1 102 ? -38.356 -19.919 24.079 1.00 48.56 102 HIS A CA 1
ATOM 775 C C . HIS A 1 102 ? -38.077 -21.315 23.499 1.00 48.56 102 HIS A C 1
ATOM 777 O O . HIS A 1 102 ? -36.984 -21.850 23.700 1.00 48.56 102 HIS A O 1
ATOM 783 N N . PRO A 1 103 ? -39.017 -21.918 22.743 1.00 49.09 103 PRO A N 1
ATOM 784 C CA . PRO A 1 103 ? -38.738 -23.119 21.980 1.00 49.09 103 PRO A CA 1
ATOM 785 C C . PRO A 1 103 ? -37.908 -22.746 20.747 1.00 49.09 103 PRO A C 1
ATOM 787 O O . PRO A 1 103 ? -38.335 -21.962 19.905 1.00 49.09 103 PRO A O 1
ATOM 790 N N . ALA A 1 104 ? -36.710 -23.321 20.689 1.00 51.31 104 ALA A N 1
ATOM 791 C CA . ALA A 1 104 ? -35.975 -23.760 19.506 1.00 51.31 104 ALA A CA 1
ATOM 792 C C . ALA A 1 104 ? -36.282 -23.088 18.148 1.00 51.31 104 ALA A C 1
ATOM 794 O O . ALA A 1 104 ? -37.241 -23.445 17.469 1.00 51.31 104 ALA A O 1
ATOM 795 N N . LEU A 1 105 ? -35.319 -22.304 17.652 1.00 45.84 105 LEU A N 1
ATOM 796 C CA . LEU A 1 105 ? -34.926 -22.368 16.243 1.00 45.84 105 LEU A CA 1
ATOM 797 C C . LEU A 1 105 ? -33.399 -22.437 16.129 1.00 45.84 105 LEU A C 1
ATOM 799 O O . LEU A 1 105 ? -32.699 -21.454 16.341 1.00 45.84 105 LEU A O 1
ATOM 803 N N . GLY A 1 106 ? -32.929 -23.626 15.749 1.00 43.47 106 GLY A N 1
ATOM 804 C CA . GLY A 1 106 ? -31.773 -23.789 14.872 1.00 43.47 106 GLY A CA 1
ATOM 805 C C . GLY A 1 106 ? -30.402 -23.664 15.517 1.00 43.47 106 GLY A C 1
ATOM 806 O O . GLY A 1 106 ? -29.762 -22.620 15.447 1.00 43.47 106 GLY A O 1
ATOM 807 N N . ALA A 1 107 ? -29.907 -24.789 16.024 1.00 48.81 107 ALA A N 1
ATOM 808 C CA . ALA A 1 107 ? -28.481 -25.040 16.127 1.00 48.81 107 ALA A CA 1
ATOM 809 C C . ALA A 1 107 ? -27.822 -24.869 14.744 1.00 48.81 107 ALA A C 1
ATOM 811 O O . ALA A 1 107 ? -28.162 -25.588 13.806 1.00 48.81 107 ALA A O 1
ATOM 812 N N . TYR A 1 108 ? -26.868 -23.946 14.624 1.00 46.47 108 TYR A N 1
ATOM 813 C CA . TYR A 1 108 ? -25.750 -24.138 13.709 1.00 46.47 108 TYR A CA 1
ATOM 814 C C . TYR A 1 108 ? -24.555 -24.524 14.577 1.00 46.47 108 TYR A C 1
ATOM 816 O O . TYR A 1 108 ? -24.144 -23.793 15.477 1.00 46.47 108 TYR A O 1
ATOM 824 N N . GLU A 1 109 ? -24.097 -25.755 14.390 1.00 45.53 109 GLU A N 1
ATOM 825 C CA . GLU A 1 109 ? -23.007 -26.339 15.151 1.00 45.53 109 GLU A CA 1
ATOM 826 C C . GLU A 1 109 ? -21.704 -25.561 14.974 1.00 45.53 109 GLU A C 1
ATOM 828 O O . GLU A 1 109 ? -21.299 -25.158 13.881 1.00 45.53 109 GLU A O 1
ATOM 833 N N . GLN A 1 110 ? -21.019 -25.438 16.102 1.00 46.06 110 GLN A N 1
ATOM 834 C CA . GLN A 1 110 ? -19.641 -25.025 16.234 1.00 46.06 110 GLN A CA 1
ATOM 835 C C . GLN A 1 110 ? -18.721 -26.111 15.648 1.00 46.06 110 GLN A C 1
ATOM 837 O O . GLN A 1 110 ? -18.238 -26.981 16.370 1.00 46.06 110 GLN A O 1
ATOM 842 N N . ALA A 1 111 ? -18.419 -26.052 14.352 1.00 37.84 111 ALA A N 1
ATOM 843 C CA . ALA A 1 111 ? -17.288 -26.795 13.798 1.00 37.84 111 ALA A CA 1
ATOM 844 C C . ALA A 1 111 ? -15.989 -26.005 14.032 1.00 37.84 111 ALA A C 1
ATOM 846 O O . ALA A 1 111 ? -15.507 -25.263 13.176 1.00 37.84 111 ALA A O 1
ATOM 847 N N . ALA A 1 112 ? -15.410 -26.166 15.223 1.00 48.19 112 ALA A N 1
ATOM 848 C CA . ALA A 1 112 ? -13.989 -25.924 15.424 1.00 48.19 112 ALA A CA 1
ATOM 849 C C . ALA A 1 112 ? -13.212 -27.007 14.660 1.00 48.19 112 ALA A C 1
ATOM 851 O O . ALA A 1 112 ? -13.095 -28.143 15.109 1.00 48.19 112 ALA A O 1
ATOM 852 N N . GLY A 1 113 ? -12.704 -26.656 13.484 1.00 37.00 113 GLY A N 1
ATOM 853 C CA . GLY A 1 113 ? -11.870 -27.544 12.688 1.00 37.00 113 GLY A CA 1
ATOM 854 C C . GLY A 1 113 ? -11.476 -26.873 11.388 1.00 37.00 113 GLY A C 1
ATOM 855 O O . GLY A 1 113 ? -12.181 -26.991 10.396 1.00 37.00 113 GLY A O 1
ATOM 856 N N . TYR A 1 114 ? -10.347 -26.169 11.384 1.00 47.00 114 TYR A N 1
ATOM 857 C CA . TYR A 1 114 ? -9.636 -25.896 10.141 1.00 47.00 114 TYR A CA 1
ATOM 858 C C . TYR A 1 114 ? -8.782 -27.132 9.831 1.00 47.00 114 TYR A C 1
ATOM 860 O O . TYR A 1 114 ? -7.722 -27.285 10.444 1.00 47.00 114 TYR A O 1
ATOM 868 N N . PRO A 1 115 ? -9.169 -28.026 8.903 1.00 47.47 115 PRO A N 1
ATOM 869 C CA . PRO A 1 115 ? -8.180 -28.854 8.256 1.00 47.47 115 PRO A CA 1
ATOM 870 C C . PRO A 1 115 ? -7.433 -27.941 7.286 1.00 47.47 115 PRO A C 1
ATOM 872 O O . PRO A 1 115 ? -7.954 -27.505 6.261 1.00 47.47 115 PRO A O 1
ATOM 875 N N . PHE A 1 116 ? -6.180 -27.649 7.612 1.00 48.72 116 PHE A N 1
ATOM 876 C CA . PHE A 1 116 ? -5.195 -27.366 6.584 1.00 48.72 116 PHE A CA 1
ATOM 877 C C . PHE A 1 116 ? -5.189 -28.573 5.634 1.00 48.72 116 PHE A C 1
ATOM 879 O O . PHE A 1 116 ? -4.680 -29.640 5.966 1.00 48.72 116 PHE A O 1
ATOM 886 N N . SER A 1 117 ? -5.833 -28.439 4.478 1.00 42.72 117 SER A N 1
ATOM 887 C CA . SER A 1 117 ? -5.703 -29.373 3.366 1.00 42.72 117 SER A CA 1
ATOM 888 C C . SER A 1 117 ? -5.277 -28.582 2.148 1.00 42.72 117 SER A C 1
ATOM 890 O O . SER A 1 117 ? -6.004 -27.747 1.614 1.00 42.72 117 SER A O 1
ATOM 892 N N . ALA A 1 118 ? -4.031 -28.843 1.770 1.00 52.91 118 ALA A N 1
ATOM 893 C CA . ALA A 1 118 ? -3.405 -28.421 0.541 1.00 52.91 118 ALA A CA 1
ATOM 894 C C . ALA A 1 118 ? -4.265 -28.858 -0.655 1.00 52.91 118 ALA A C 1
ATOM 896 O O . ALA A 1 118 ? -4.279 -30.026 -1.032 1.00 52.91 118 ALA A O 1
ATOM 897 N N . GLY A 1 119 ? -4.982 -27.905 -1.246 1.00 39.66 119 GLY A N 1
ATOM 898 C CA . GLY A 1 119 ? -5.641 -28.042 -2.539 1.00 39.66 119 GLY A CA 1
ATOM 899 C C . GLY A 1 119 ? -4.874 -27.234 -3.573 1.00 39.66 119 GLY A C 1
ATOM 900 O O . GLY A 1 119 ? -5.221 -26.093 -3.861 1.00 39.66 119 GLY A O 1
ATOM 901 N N . LEU A 1 120 ? -3.786 -27.810 -4.080 1.00 54.41 120 LEU A N 1
ATOM 902 C CA . LEU A 1 120 ? -3.060 -27.308 -5.242 1.00 54.41 120 LEU A CA 1
ATOM 903 C C . LEU A 1 120 ? -4.022 -27.329 -6.453 1.00 54.41 120 LEU A C 1
ATOM 905 O O . LEU A 1 120 ? -4.558 -28.401 -6.747 1.00 54.41 120 LEU A O 1
ATOM 909 N N . PRO A 1 121 ? -4.269 -26.221 -7.177 1.00 60.41 121 PRO A N 1
ATOM 910 C CA . PRO A 1 121 ? -4.943 -26.322 -8.466 1.00 60.41 121 PRO A CA 1
ATOM 911 C C . PRO A 1 121 ? -4.037 -27.098 -9.441 1.00 60.41 121 PRO A C 1
ATOM 913 O O . PRO A 1 121 ? -2.811 -26.941 -9.387 1.00 60.41 121 PRO A O 1
ATOM 916 N N . PRO A 1 122 ? -4.592 -27.952 -10.321 1.00 50.34 122 PRO A N 1
ATOM 917 C CA . PRO A 1 122 ? -3.792 -28.706 -11.273 1.00 50.34 122 PRO A CA 1
ATOM 918 C C . PRO A 1 122 ? -3.029 -27.735 -12.172 1.00 50.34 122 PRO A C 1
ATOM 920 O O . PRO A 1 122 ? -3.603 -26.809 -12.744 1.00 50.34 122 PRO A O 1
ATOM 923 N N . ALA A 1 123 ? -1.720 -27.963 -12.277 1.00 48.62 123 ALA A N 1
ATOM 924 C CA . ALA A 1 123 ? -0.849 -27.277 -13.210 1.00 48.62 123 ALA A CA 1
ATOM 925 C C . ALA A 1 123 ? -1.414 -27.430 -14.628 1.00 48.62 123 ALA A C 1
ATOM 927 O O . ALA A 1 123 ? -1.296 -28.483 -15.255 1.00 48.62 123 ALA A O 1
ATOM 928 N N . THR A 1 124 ? -2.026 -26.370 -15.150 1.00 51.03 124 THR A N 1
ATOM 929 C CA . THR A 1 124 ? -2.209 -26.240 -16.588 1.00 51.03 124 THR A CA 1
ATOM 930 C C . THR A 1 124 ? -0.818 -26.101 -17.184 1.00 51.03 124 THR A C 1
ATOM 932 O O . THR A 1 124 ? -0.120 -25.117 -16.940 1.00 51.03 124 THR A O 1
ATOM 935 N N . SER A 1 125 ? -0.412 -27.142 -17.905 1.00 51.91 125 SER A N 1
ATOM 936 C CA . SER A 1 125 ? 0.683 -27.154 -18.869 1.00 51.91 125 SER A CA 1
ATOM 937 C C . SER A 1 125 ? 0.845 -25.773 -19.524 1.00 51.91 125 SER A C 1
ATOM 939 O O . SER A 1 125 ? 0.006 -25.342 -20.310 1.00 51.91 125 SER A O 1
ATOM 941 N N . CYS A 1 126 ? 1.921 -25.070 -19.170 1.00 48.53 126 CYS A N 1
ATOM 942 C CA . CYS A 1 126 ? 2.386 -23.911 -19.921 1.00 48.53 126 CYS A CA 1
ATOM 943 C C . CYS A 1 126 ? 3.336 -24.453 -21.001 1.00 48.53 126 CYS A C 1
ATOM 945 O O . CYS A 1 126 ? 4.375 -25.017 -20.640 1.00 48.53 126 CYS A O 1
ATOM 947 N N . PRO A 1 127 ? 2.992 -24.374 -22.298 1.00 58.38 127 PRO A N 1
ATOM 948 C CA . PRO A 1 127 ? 3.869 -24.845 -23.357 1.00 58.38 127 PRO A CA 1
ATOM 949 C C . PRO A 1 127 ? 5.111 -23.956 -23.451 1.00 58.38 127 PRO A C 1
ATOM 951 O O . PRO A 1 127 ? 5.039 -22.729 -23.447 1.00 58.38 127 PRO A O 1
ATOM 954 N N . GLU A 1 128 ? 6.263 -24.614 -23.535 1.00 53.81 128 GLU A N 1
ATOM 955 C CA . GLU A 1 128 ? 7.551 -24.003 -23.829 1.00 53.81 128 GLU A CA 1
ATOM 956 C C . GLU A 1 128 ? 7.502 -23.167 -25.118 1.00 53.81 128 GLU A C 1
ATOM 958 O O . GLU A 1 128 ? 7.092 -23.677 -26.162 1.00 53.81 128 GLU A O 1
ATOM 963 N N . LYS A 1 129 ? 8.065 -21.949 -25.031 1.00 52.59 129 LYS A N 1
ATOM 964 C CA . LYS A 1 129 ? 8.368 -20.947 -26.081 1.00 52.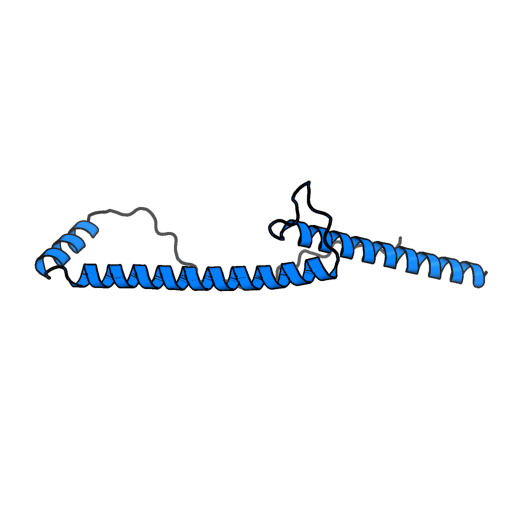59 129 LYS A CA 1
ATOM 965 C C . LYS A 1 129 ? 7.341 -19.818 -26.236 1.00 52.59 129 LYS A C 1
ATOM 967 O O . LYS A 1 129 ? 6.320 -19.992 -26.890 1.00 52.59 129 LYS A O 1
ATOM 972 N N . CYS A 1 130 ? 7.708 -18.646 -25.702 1.00 45.38 130 CYS A N 1
ATOM 973 C CA . CYS A 1 130 ? 7.794 -17.348 -26.398 1.00 45.38 130 CYS A CA 1
ATOM 974 C C . CYS A 1 130 ? 8.363 -16.275 -25.455 1.00 45.38 130 CYS A C 1
ATOM 976 O O . CYS A 1 130 ? 7.795 -16.081 -24.359 1.00 45.38 130 CYS A O 1
#